Protein AF-A0A522EC91-F1 (afdb_monomer_lite)

Foldseek 3Di:
DCVLVVDEAEAEQADPVVRHGDDLVVVLV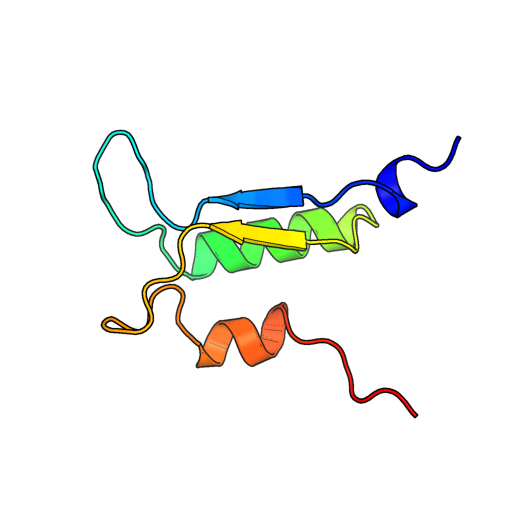VLVVCVVVVNLRYHYDDDDPVVCGVPVVSCCVRPDDDDDD

Secondary structure (DSSP, 8-state):
--GGGS--EEE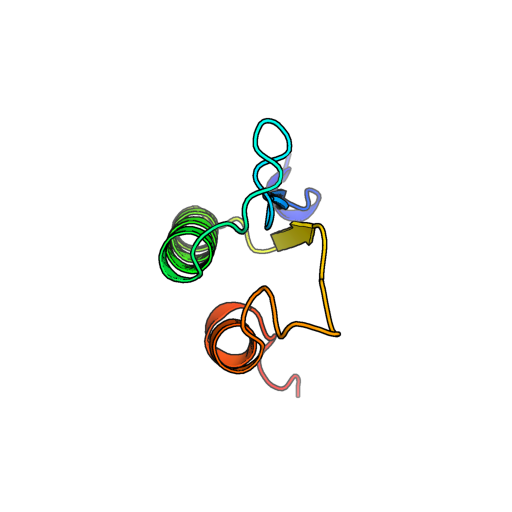ESEETTTTEEPPHHHHHHHHHHHHHTT---EEEE--BGGGTBS-HHHHHHHTSPPPP-

Structure (mmCIF, N/CA/C/O backbone):
data_AF-A0A522EC91-F1
#
_entry.id   AF-A0A522EC91-F1
#
loop_
_atom_site.group_PDB
_atom_site.id
_atom_site.type_symbol
_atom_site.label_atom_id
_atom_site.label_alt_id
_atom_site.label_comp_id
_atom_site.label_asym_id
_atom_site.label_entity_id
_atom_site.label_seq_id
_atom_site.pdbx_PDB_ins_code
_atom_site.Cartn_x
_atom_site.Cartn_y
_atom_site.Cartn_z
_atom_site.occupancy
_atom_site.B_iso_or_equiv
_atom_site.auth_seq_id
_atom_site.auth_comp_id
_atom_site.auth_asym_id
_atom_site.auth_atom_id
_atom_site.pdbx_PDB_model_num
ATOM 1 N N . PRO A 1 1 ? 7.312 7.981 -24.931 1.00 80.25 1 PRO A N 1
ATOM 2 C CA . PRO A 1 1 ? 7.462 6.506 -24.815 1.00 80.25 1 PRO A CA 1
ATOM 3 C C . PRO A 1 1 ? 7.865 6.122 -23.378 1.00 80.25 1 PRO A C 1
ATOM 5 O O . PRO A 1 1 ? 8.557 6.910 -22.738 1.00 80.25 1 PRO A O 1
ATOM 8 N N . GLY A 1 2 ? 7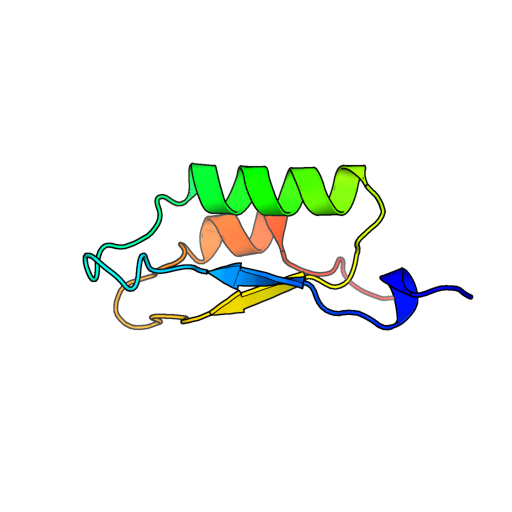.434 4.957 -22.870 1.00 91.75 2 GLY A N 1
ATOM 9 C CA . GLY A 1 2 ? 7.854 4.431 -21.556 1.00 91.75 2 GLY A CA 1
ATOM 10 C C . GLY A 1 2 ? 7.104 4.961 -20.325 1.00 91.75 2 GLY A C 1
ATOM 11 O O . GLY A 1 2 ? 7.718 5.082 -19.270 1.00 91.75 2 GLY A O 1
ATOM 12 N N . GLY A 1 3 ? 5.809 5.279 -20.442 1.00 94.75 3 GLY A N 1
ATOM 13 C CA . GLY A 1 3 ? 5.013 5.873 -19.353 1.00 94.75 3 GLY A CA 1
ATOM 14 C C . GLY A 1 3 ? 5.073 5.097 -18.032 1.00 94.75 3 GLY A C 1
ATOM 15 O O . GLY A 1 3 ? 5.365 5.689 -17.003 1.00 94.75 3 GLY A O 1
ATOM 16 N N . LEU A 1 4 ? 4.942 3.765 -18.069 1.00 94.94 4 LEU A N 1
ATOM 17 C CA . LEU A 1 4 ? 4.977 2.920 -16.863 1.00 94.94 4 LEU A CA 1
ATOM 18 C C . LEU A 1 4 ? 6.276 3.026 -16.046 1.00 94.94 4 LEU A C 1
ATOM 20 O O . LEU A 1 4 ? 6.247 2.783 -14.849 1.00 94.94 4 LEU A O 1
ATOM 24 N N . LYS A 1 5 ? 7.399 3.418 -16.665 1.00 95.06 5 LYS A N 1
ATOM 25 C CA . LYS A 1 5 ? 8.686 3.631 -15.971 1.00 95.06 5 LYS A CA 1
ATOM 26 C C . LYS A 1 5 ? 8.773 4.988 -15.262 1.00 95.06 5 LYS A C 1
ATOM 28 O O . LYS A 1 5 ? 9.772 5.287 -14.619 1.00 95.06 5 LYS A O 1
ATOM 33 N N . LYS A 1 6 ? 7.786 5.858 -15.481 1.00 96.56 6 LYS A N 1
ATOM 34 C CA . LYS A 1 6 ? 7.758 7.260 -15.040 1.00 96.56 6 LYS A CA 1
ATOM 35 C C . LYS A 1 6 ? 6.453 7.620 -14.326 1.00 96.56 6 LYS A C 1
ATOM 37 O O . LYS A 1 6 ? 6.218 8.792 -14.052 1.00 96.56 6 LYS A O 1
ATOM 42 N N . THR A 1 7 ? 5.603 6.635 -14.052 1.00 97.25 7 THR A N 1
ATOM 43 C CA . THR A 1 7 ? 4.300 6.817 -13.412 1.00 97.25 7 THR A CA 1
ATOM 44 C C . THR A 1 7 ? 4.250 5.976 -12.155 1.00 97.25 7 THR A C 1
ATOM 46 O O . THR A 1 7 ? 4.499 4.777 -12.224 1.00 97.25 7 THR A O 1
ATOM 49 N N . VAL A 1 8 ? 3.885 6.602 -11.037 1.00 97.94 8 VAL A N 1
ATOM 50 C CA . VAL A 1 8 ? 3.525 5.909 -9.798 1.00 97.94 8 VAL A CA 1
ATOM 51 C C . VAL A 1 8 ? 2.013 5.711 -9.784 1.00 97.94 8 VAL A C 1
ATOM 53 O O . VAL A 1 8 ? 1.263 6.667 -9.976 1.00 97.94 8 VAL A O 1
ATOM 56 N N . PHE A 1 9 ? 1.567 4.478 -9.566 1.00 98.25 9 PHE A N 1
ATOM 57 C CA . PHE A 1 9 ? 0.158 4.154 -9.362 1.00 98.25 9 PHE A CA 1
ATOM 58 C C . PHE A 1 9 ? -0.134 4.159 -7.864 1.00 98.25 9 PHE A C 1
ATOM 60 O O . PHE A 1 9 ? 0.252 3.234 -7.151 1.00 98.25 9 PHE A O 1
ATOM 67 N N . GLU A 1 10 ? -0.783 5.211 -7.379 1.00 98.44 10 GLU A N 1
ATOM 68 C CA . GLU A 1 10 ? -1.152 5.343 -5.971 1.00 98.44 10 GLU A CA 1
ATOM 69 C C . GLU A 1 10 ? -2.542 4.745 -5.724 1.00 98.44 10 GLU A C 1
ATOM 71 O O . GLU A 1 10 ? -3.550 5.226 -6.244 1.00 98.44 10 GLU A O 1
ATOM 76 N N . LEU A 1 11 ? -2.593 3.657 -4.956 1.00 98.38 11 LEU A N 1
ATOM 77 C CA . LEU A 1 11 ? -3.831 2.988 -4.569 1.00 98.38 11 LEU A CA 1
ATOM 78 C C . LEU A 1 11 ? -4.464 3.664 -3.352 1.00 98.38 11 LEU A C 1
ATOM 80 O O . LEU A 1 11 ? -3.787 4.174 -2.466 1.00 98.38 11 LEU A O 1
ATOM 84 N N . GLN A 1 12 ? -5.784 3.602 -3.248 1.00 98.56 12 GLN A N 1
ATOM 85 C CA . GLN A 1 12 ? -6.471 4.023 -2.031 1.00 98.56 12 GLN A CA 1
ATOM 86 C C . GLN A 1 12 ? -6.450 2.910 -0.971 1.00 98.56 12 GLN A C 1
ATOM 88 O O . GLN A 1 12 ? -6.716 1.750 -1.275 1.00 98.56 12 GLN A O 1
ATOM 93 N N . ALA A 1 13 ? -6.207 3.270 0.289 1.00 98.56 13 ALA A N 1
ATOM 94 C CA . ALA A 1 13 ? -6.311 2.378 1.454 1.00 98.56 13 ALA A CA 1
ATOM 95 C C . ALA A 1 13 ? -7.592 2.610 2.282 1.00 98.56 13 ALA A C 1
ATOM 97 O O . ALA A 1 13 ? -7.933 1.823 3.173 1.00 98.56 13 ALA A O 1
ATOM 98 N N . VAL A 1 14 ? -8.318 3.685 1.970 1.00 98.50 14 VAL A N 1
ATOM 99 C CA . VAL A 1 14 ? -9.596 4.073 2.572 1.00 98.50 14 VAL A CA 1
ATOM 100 C C . VAL A 1 14 ? -10.600 4.359 1.458 1.00 98.50 14 VAL A C 1
ATOM 102 O O . VAL A 1 14 ? -10.268 4.901 0.403 1.00 98.50 14 VAL A O 1
ATOM 105 N N . ASN A 1 15 ? -11.856 3.990 1.676 1.00 98.50 15 ASN A N 1
ATOM 106 C CA . ASN A 1 15 ? -12.965 4.467 0.867 1.00 98.50 15 ASN A CA 1
ATOM 107 C C . ASN A 1 15 ? -13.377 5.857 1.363 1.00 98.50 15 ASN A C 1
ATOM 109 O O . ASN A 1 15 ? -14.056 5.980 2.379 1.00 98.50 15 ASN A O 1
ATOM 113 N N . TRP A 1 16 ? -13.016 6.906 0.625 1.00 97.69 16 TRP A N 1
ATOM 114 C CA . TRP A 1 16 ? -13.299 8.288 1.026 1.00 97.69 16 TRP A CA 1
ATOM 115 C C . TRP A 1 16 ? -14.785 8.656 1.093 1.00 97.69 16 TRP A C 1
ATOM 117 O O . TRP A 1 16 ? -15.149 9.595 1.797 1.00 97.69 16 TRP A O 1
ATOM 127 N N . LYS A 1 17 ? -15.667 7.914 0.416 1.00 98.31 17 LYS A N 1
ATOM 128 C CA . LYS A 1 17 ? -17.113 8.171 0.483 1.00 98.31 17 LYS A CA 1
ATOM 129 C C . LYS A 1 17 ? -17.716 7.693 1.801 1.00 98.31 17 LYS A C 1
ATOM 131 O O . LYS A 1 17 ? -18.634 8.320 2.311 1.00 98.31 17 LYS A O 1
ATOM 136 N N . THR A 1 18 ? -17.214 6.580 2.336 1.00 98.31 18 THR A N 1
ATOM 137 C CA . THR A 1 18 ? -17.764 5.932 3.541 1.00 98.31 18 THR A CA 1
ATOM 138 C C . THR A 1 18 ? -16.850 6.038 4.758 1.00 98.31 18 THR A C 1
ATOM 140 O O . THR A 1 18 ? -17.240 5.625 5.848 1.00 98.31 18 THR A O 1
ATOM 143 N N . GLN A 1 19 ? -15.632 6.557 4.573 1.00 97.50 19 GLN A N 1
ATOM 144 C CA . GLN A 1 19 ? -14.556 6.596 5.568 1.00 97.50 19 GLN A CA 1
ATOM 145 C C . GLN A 1 19 ? -14.183 5.203 6.111 1.00 97.50 19 GLN A C 1
ATOM 147 O O . GLN A 1 19 ? -13.624 5.071 7.197 1.00 97.50 19 GLN A O 1
ATOM 152 N N . GLN A 1 20 ? -14.491 4.146 5.352 1.00 98.31 20 GLN A N 1
ATOM 153 C CA . GLN A 1 20 ? -14.191 2.767 5.731 1.00 98.31 20 GLN A CA 1
ATOM 154 C C . GLN A 1 20 ? -12.824 2.340 5.209 1.00 98.31 20 GLN A C 1
ATOM 156 O O . GLN A 1 20 ? -12.423 2.694 4.099 1.00 98.31 20 GLN A O 1
ATOM 161 N N . LYS A 1 21 ? -12.132 1.519 5.999 1.00 98.31 21 LYS A N 1
ATOM 162 C CA . LYS A 1 21 ? -10.888 0.862 5.594 1.00 98.31 21 LYS A CA 1
ATOM 163 C C . LYS A 1 21 ? -11.140 -0.024 4.377 1.00 98.31 21 LYS A C 1
ATOM 165 O O . LYS A 1 21 ? -12.138 -0.743 4.332 1.00 98.31 21 LYS A O 1
ATOM 170 N N . ILE A 1 22 ? -10.226 -0.009 3.412 1.00 98.50 22 ILE A N 1
ATOM 171 C CA . ILE A 1 22 ? -10.234 -1.023 2.359 1.00 98.50 22 ILE A CA 1
ATOM 172 C C . ILE A 1 22 ? -9.662 -2.312 2.944 1.00 98.50 22 ILE A C 1
ATOM 174 O O . ILE A 1 22 ? -8.627 -2.303 3.614 1.00 98.50 22 ILE A O 1
ATOM 178 N N . ALA A 1 23 ? -10.363 -3.422 2.716 1.00 97.94 23 ALA A N 1
ATOM 179 C CA . ALA A 1 23 ? -9.937 -4.729 3.189 1.00 97.94 23 ALA A CA 1
ATOM 180 C C . ALA A 1 23 ? -8.589 -5.110 2.562 1.00 97.94 23 ALA A C 1
ATOM 182 O O . ALA A 1 23 ? -8.394 -4.964 1.355 1.00 97.94 23 ALA A O 1
ATOM 183 N N . MET A 1 24 ? -7.677 -5.641 3.375 1.00 97.00 24 MET A N 1
ATOM 184 C CA . MET A 1 24 ? -6.317 -5.949 2.932 1.00 9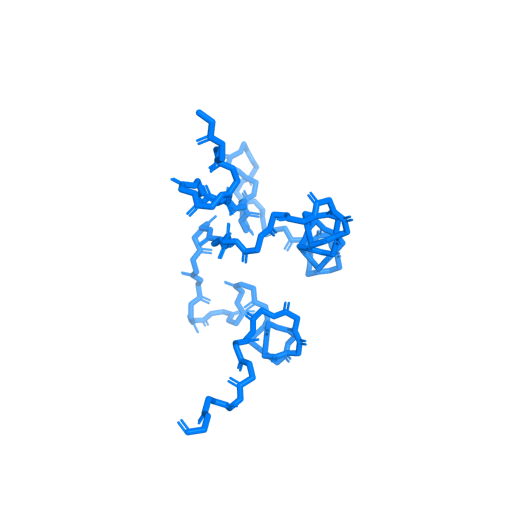7.00 24 MET A CA 1
ATOM 185 C C . MET A 1 24 ? -6.240 -6.870 1.695 1.00 97.00 24 MET A C 1
ATOM 187 O O . MET A 1 24 ? -5.435 -6.575 0.812 1.00 97.00 24 MET A O 1
ATOM 191 N N . PRO A 1 25 ? -7.095 -7.906 1.534 1.00 97.81 25 PRO A N 1
ATOM 192 C CA . PRO A 1 25 ? -7.104 -8.715 0.312 1.00 97.81 25 PRO A CA 1
ATOM 193 C C . PRO A 1 25 ? -7.324 -7.900 -0.970 1.00 97.81 25 PRO A C 1
ATOM 195 O O . PRO A 1 25 ? -6.665 -8.152 -1.972 1.00 97.81 25 PRO A O 1
ATOM 198 N N . VAL A 1 26 ? -8.170 -6.865 -0.924 1.00 98.38 26 VAL A N 1
ATOM 199 C CA . VAL A 1 26 ? -8.434 -5.992 -2.081 1.00 98.38 26 VAL A CA 1
ATOM 200 C C . VAL A 1 26 ? -7.190 -5.185 -2.449 1.00 98.38 26 VAL A C 1
ATOM 202 O O . VAL A 1 26 ? -6.859 -5.058 -3.626 1.00 98.38 26 VAL A O 1
ATOM 205 N N . IL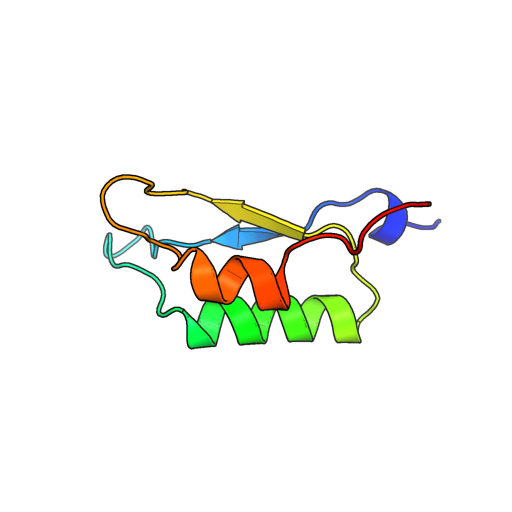E A 1 27 ? -6.473 -4.668 -1.447 1.00 98.12 27 ILE A N 1
ATOM 206 C CA . ILE A 1 27 ? -5.224 -3.923 -1.656 1.00 98.12 27 ILE A CA 1
ATOM 207 C C . ILE A 1 27 ? -4.180 -4.833 -2.319 1.00 98.12 27 ILE A C 1
ATOM 209 O O . ILE A 1 27 ? -3.560 -4.446 -3.311 1.00 98.12 27 ILE A O 1
ATOM 213 N N . ILE A 1 28 ? -4.023 -6.063 -1.818 1.00 97.56 28 ILE A N 1
ATOM 214 C CA . ILE A 1 28 ? -3.074 -7.048 -2.361 1.00 97.56 28 ILE A CA 1
ATOM 215 C C . ILE A 1 28 ? -3.429 -7.421 -3.804 1.00 97.56 28 ILE A C 1
ATOM 217 O O . ILE A 1 28 ? -2.549 -7.426 -4.666 1.00 97.56 28 ILE A O 1
ATOM 221 N N . GLU A 1 29 ? -4.701 -7.700 -4.092 1.00 98.06 29 GLU A N 1
ATOM 222 C CA . GLU A 1 29 ? -5.157 -8.046 -5.442 1.00 98.06 29 GLU A CA 1
ATOM 223 C C . GLU A 1 29 ? -4.894 -6.916 -6.445 1.00 98.06 29 GLU A C 1
ATOM 225 O O . GLU A 1 29 ? -4.434 -7.172 -7.560 1.00 98.06 29 GLU A O 1
ATOM 230 N N . GLN A 1 30 ? -5.100 -5.657 -6.047 1.00 98.12 30 GLN A N 1
ATOM 231 C CA . GLN A 1 30 ? -4.793 -4.498 -6.889 1.00 98.12 30 GLN A CA 1
ATOM 232 C C . GLN A 1 30 ? -3.289 -4.340 -7.141 1.00 98.12 30 GLN A C 1
ATOM 234 O O . GLN A 1 30 ? -2.878 -4.113 -8.282 1.00 98.12 30 GLN A O 1
ATOM 239 N N . MET A 1 31 ? -2.452 -4.510 -6.111 1.00 97.38 31 MET A N 1
ATOM 240 C CA . MET A 1 31 ? -0.993 -4.509 -6.276 1.00 97.38 31 MET A CA 1
ATOM 241 C C . MET A 1 31 ? -0.539 -5.626 -7.225 1.00 97.38 31 MET A C 1
ATOM 243 O O . MET A 1 31 ? 0.273 -5.390 -8.121 1.00 97.38 31 MET A O 1
ATOM 247 N N . ALA A 1 32 ? -1.083 -6.836 -7.065 1.00 96.31 32 ALA A N 1
ATOM 248 C CA . ALA A 1 32 ? -0.778 -7.978 -7.920 1.00 96.31 32 ALA A CA 1
ATOM 249 C C . ALA A 1 32 ? -1.209 -7.737 -9.376 1.00 96.31 32 ALA A C 1
ATOM 251 O O . ALA A 1 32 ? -0.456 -8.052 -10.300 1.00 96.31 32 ALA A O 1
ATOM 252 N N . LEU A 1 33 ? -2.378 -7.127 -9.588 1.00 97.94 33 LEU A N 1
ATOM 253 C CA . LEU A 1 33 ? -2.870 -6.753 -10.912 1.00 97.94 33 LEU A CA 1
ATOM 254 C C . LEU A 1 33 ? -1.924 -5.763 -11.605 1.00 97.94 33 LEU A C 1
ATOM 256 O O . LEU A 1 33 ? -1.521 -5.997 -12.743 1.00 97.94 33 LEU A O 1
ATOM 260 N N . LEU A 1 34 ? -1.516 -4.693 -10.918 1.00 97.12 34 LEU A N 1
ATOM 261 C CA . LEU A 1 34 ? -0.572 -3.710 -11.462 1.00 97.12 34 LEU A CA 1
ATOM 262 C C . LEU A 1 34 ? 0.768 -4.360 -11.840 1.00 97.12 34 LEU A C 1
ATOM 264 O O . LEU A 1 34 ? 1.257 -4.172 -12.958 1.00 97.12 34 LEU A O 1
ATOM 268 N N . LYS A 1 35 ? 1.314 -5.207 -10.959 1.00 95.06 35 LYS A N 1
ATOM 269 C CA . LYS A 1 35 ? 2.555 -5.952 -11.219 1.00 95.06 35 LYS A CA 1
ATOM 270 C C . LYS A 1 35 ? 2.430 -6.890 -12.421 1.00 95.06 35 LYS A C 1
ATOM 272 O O . LYS A 1 35 ? 3.332 -6.918 -13.257 1.00 95.06 35 LYS A O 1
ATOM 277 N N . LYS A 1 36 ? 1.302 -7.601 -12.556 1.00 96.75 36 LYS A N 1
ATOM 278 C CA . LYS A 1 36 ? 1.000 -8.472 -13.710 1.00 96.75 36 LYS A CA 1
ATOM 279 C C . LYS A 1 36 ? 1.017 -7.704 -15.037 1.00 96.75 36 LYS A C 1
ATOM 281 O O . LYS A 1 36 ? 1.374 -8.272 -16.062 1.00 96.75 36 LYS A O 1
ATOM 286 N N . HIS A 1 37 ? 0.678 -6.416 -15.011 1.00 96.56 37 HIS A N 1
ATOM 287 C CA . HIS A 1 37 ? 0.712 -5.519 -16.169 1.00 96.56 37 HIS A CA 1
ATOM 288 C C . HIS A 1 37 ? 2.001 -4.684 -16.273 1.00 96.56 37 HIS A C 1
ATOM 290 O O . HIS A 1 37 ? 2.030 -3.674 -16.974 1.00 96.56 37 HIS A O 1
ATOM 296 N N . HIS A 1 38 ? 3.083 -5.112 -15.615 1.00 94.75 38 HIS A N 1
ATOM 297 C CA . HIS A 1 38 ? 4.400 -4.466 -15.647 1.00 94.75 38 HIS A CA 1
ATOM 298 C C . HIS A 1 38 ? 4.441 -3.035 -15.072 1.00 94.75 38 HIS A C 1
ATOM 300 O O . HIS A 1 38 ? 5.407 -2.305 -15.304 1.00 94.75 38 HIS A O 1
ATOM 306 N N . ALA A 1 39 ? 3.438 -2.630 -14.288 1.00 96.25 39 ALA A N 1
ATOM 307 C CA . ALA A 1 39 ? 3.475 -1.394 -13.513 1.00 96.25 39 ALA A CA 1
ATOM 308 C C . ALA A 1 39 ? 4.180 -1.660 -12.171 1.00 96.25 39 ALA A C 1
ATOM 310 O O . ALA A 1 39 ? 3.598 -2.224 -11.247 1.00 96.25 39 ALA A O 1
ATOM 311 N N . GLN A 1 40 ? 5.464 -1.303 -12.087 1.00 92.81 40 GLN A N 1
ATOM 312 C CA . GLN A 1 40 ? 6.312 -1.618 -10.926 1.00 92.81 40 GLN A CA 1
ATOM 313 C C . GLN A 1 40 ? 6.279 -0.548 -9.829 1.00 92.81 40 GLN A C 1
ATOM 315 O O . GLN A 1 40 ? 6.510 -0.855 -8.664 1.00 92.81 40 GLN A O 1
ATOM 320 N N . HIS A 1 41 ? 5.996 0.702 -10.194 1.00 96.25 41 HIS A N 1
ATOM 321 C CA . HIS A 1 41 ? 6.002 1.835 -9.276 1.00 96.25 41 HIS A CA 1
ATOM 322 C C . HIS A 1 41 ? 4.599 1.988 -8.684 1.00 96.25 41 HIS A C 1
ATOM 324 O O . HIS A 1 41 ? 3.691 2.505 -9.336 1.00 96.25 41 HIS A O 1
ATOM 330 N N . ILE A 1 42 ? 4.411 1.489 -7.467 1.00 97.50 42 ILE A N 1
ATOM 331 C CA . ILE A 1 42 ? 3.116 1.463 -6.782 1.00 97.50 42 ILE A CA 1
ATOM 332 C C . ILE A 1 42 ? 3.272 2.185 -5.445 1.00 97.50 42 ILE A C 1
ATOM 334 O O . ILE A 1 42 ? 4.289 2.028 -4.775 1.00 97.50 42 ILE A O 1
ATOM 338 N N . GLY A 1 43 ? 2.268 2.967 -5.065 1.00 97.81 43 GLY A N 1
ATOM 339 C CA . GLY A 1 43 ? 2.125 3.561 -3.736 1.00 97.81 43 GLY A CA 1
ATOM 340 C C . GLY A 1 43 ? 0.727 3.308 -3.183 1.00 97.81 43 GLY A C 1
ATOM 341 O O . GLY A 1 43 ? -0.119 2.727 -3.868 1.00 97.81 43 GLY A O 1
ATOM 342 N N . TYR A 1 44 ? 0.466 3.749 -1.957 1.00 98.06 44 TYR A N 1
ATOM 343 C CA . TYR A 1 44 ? -0.881 3.747 -1.396 1.00 98.06 44 TYR A CA 1
ATOM 344 C C . TYR A 1 44 ? -1.106 4.939 -0.456 1.00 98.06 44 TYR A C 1
ATOM 346 O O . TYR A 1 44 ? -0.159 5.428 0.155 1.00 98.06 44 TYR A O 1
ATOM 354 N N . TYR A 1 45 ? -2.362 5.377 -0.315 1.00 98.38 45 TYR A N 1
ATOM 355 C CA . TYR A 1 45 ? -2.752 6.460 0.593 1.00 98.38 45 TYR A CA 1
ATOM 356 C C . TYR A 1 45 ? -4.185 6.296 1.149 1.00 98.38 45 TYR A C 1
ATOM 358 O O . TYR A 1 45 ? -5.092 5.894 0.409 1.00 98.38 45 TYR A O 1
ATOM 366 N N . PRO A 1 46 ? -4.450 6.635 2.428 1.00 98.25 46 PRO A N 1
ATOM 367 C CA . PRO A 1 46 ? -3.489 7.009 3.468 1.00 98.25 46 PRO A CA 1
ATOM 368 C C . PRO A 1 46 ? -2.908 5.783 4.186 1.00 98.25 46 PRO A C 1
ATOM 370 O O . PRO A 1 46 ? -3.485 4.699 4.147 1.00 98.25 46 PRO A O 1
ATOM 373 N N . ASP A 1 47 ? -1.804 5.981 4.902 1.00 98.12 47 ASP A N 1
ATOM 374 C CA . ASP A 1 47 ? -1.299 5.021 5.885 1.00 98.12 47 ASP A CA 1
ATOM 375 C C . ASP A 1 47 ? -1.774 5.419 7.289 1.00 98.12 47 ASP A C 1
ATOM 377 O O . ASP A 1 47 ? -1.662 6.580 7.688 1.00 98.12 47 ASP A O 1
ATOM 381 N N . ASN A 1 48 ? -2.334 4.474 8.040 1.00 97.88 48 ASN A N 1
ATOM 382 C CA . ASN A 1 48 ? -2.747 4.678 9.425 1.00 97.88 48 ASN A CA 1
ATOM 383 C C . ASN A 1 48 ? -1.940 3.766 10.350 1.00 97.88 48 ASN A C 1
ATOM 385 O O . ASN A 1 48 ? -2.399 2.701 10.780 1.00 97.88 48 ASN A O 1
ATOM 389 N N . VAL A 1 49 ? -0.743 4.243 10.692 1.00 97.00 49 VAL A N 1
ATOM 390 C CA . VAL A 1 49 ? 0.222 3.555 11.562 1.00 97.00 49 VAL A CA 1
ATOM 391 C C . VAL A 1 49 ? -0.328 3.220 12.951 1.00 97.00 49 VAL A C 1
ATOM 393 O O . VAL A 1 49 ? 0.077 2.229 13.548 1.00 97.00 49 VAL A O 1
ATOM 396 N N . PHE A 1 50 ? -1.282 4.000 13.469 1.00 97.69 50 PHE A N 1
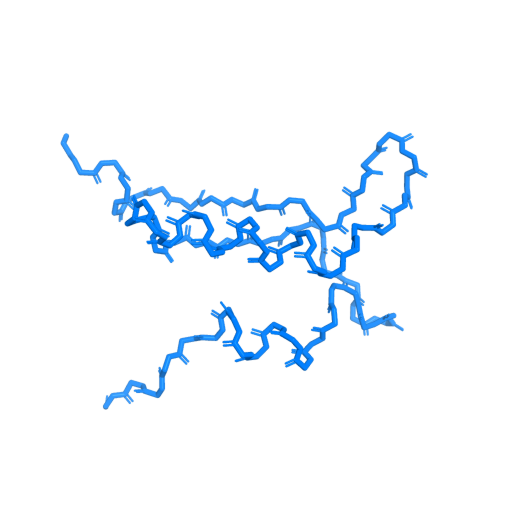ATOM 397 C CA . PHE A 1 50 ? -1.860 3.778 14.800 1.00 97.69 50 PHE A CA 1
ATOM 398 C C . PHE A 1 50 ? -2.848 2.608 14.837 1.00 97.69 50 PHE A C 1
ATOM 400 O O . PHE A 1 50 ? -3.227 2.157 15.915 1.00 97.69 50 PHE A O 1
ATOM 407 N N . GLN A 1 51 ? -3.301 2.141 13.672 1.00 97.38 51 GLN A N 1
ATOM 408 C CA . GLN A 1 51 ? -4.309 1.090 13.555 1.00 97.38 51 GLN A CA 1
ATOM 409 C C . GLN A 1 51 ? -3.877 -0.081 12.667 1.00 97.38 51 GLN A C 1
ATOM 411 O O . GLN A 1 51 ? -4.747 -0.867 12.283 1.00 97.38 51 GLN A O 1
ATOM 416 N N . ASP A 1 52 ? -2.588 -0.170 12.322 1.00 97.31 52 ASP A N 1
ATOM 417 C CA . ASP A 1 52 ? -2.032 -1.200 11.431 1.00 97.31 52 ASP A CA 1
ATOM 418 C C . ASP A 1 52 ? -2.872 -1.358 10.147 1.00 97.31 52 ASP A C 1
ATOM 420 O O . ASP A 1 52 ? -3.336 -2.445 9.795 1.00 97.31 52 ASP A O 1
ATOM 424 N N . GLN A 1 53 ? -3.171 -0.225 9.498 1.00 97.56 53 GLN A N 1
ATOM 425 C CA . GLN A 1 53 ? -3.995 -0.171 8.293 1.00 97.56 53 GLN A CA 1
ATOM 426 C C . GLN A 1 53 ? -3.318 0.677 7.204 1.00 97.56 53 GLN A C 1
ATOM 428 O O . GLN A 1 53 ? -3.237 1.895 7.373 1.00 97.56 53 GLN A O 1
ATOM 433 N N . PRO A 1 54 ? -2.984 0.088 6.044 1.00 97.69 54 PRO A N 1
ATOM 434 C CA . PRO A 1 54 ? -3.070 -1.342 5.731 1.00 97.69 54 PRO A CA 1
ATOM 435 C C . PRO A 1 54 ? -2.134 -2.193 6.606 1.00 97.69 54 PRO A C 1
ATOM 437 O O . PRO A 1 54 ? -1.135 -1.692 7.109 1.00 97.69 54 PRO A O 1
ATOM 440 N N . ARG A 1 55 ? -2.456 -3.481 6.791 1.00 97.38 55 ARG A N 1
ATOM 441 C CA . ARG A 1 55 ? -1.712 -4.361 7.708 1.00 97.38 55 ARG A CA 1
ATOM 442 C C . ARG A 1 55 ? -0.251 -4.503 7.275 1.00 97.38 55 ARG A C 1
ATOM 444 O O . ARG A 1 55 ? 0.026 -5.086 6.223 1.00 97.38 55 ARG A O 1
ATOM 451 N N . LEU A 1 56 ? 0.684 -4.057 8.114 1.00 96.19 56 LEU A N 1
ATOM 452 C CA . LEU A 1 56 ? 2.113 -3.977 7.793 1.00 96.19 56 LEU A CA 1
ATOM 453 C C . LEU A 1 56 ? 2.699 -5.333 7.393 1.00 96.19 56 LEU A C 1
ATOM 455 O O . LEU A 1 56 ? 3.434 -5.429 6.412 1.00 96.19 56 LEU A O 1
ATOM 459 N N . LYS A 1 57 ? 2.340 -6.397 8.120 1.00 95.56 57 LYS A N 1
ATOM 460 C CA . LYS A 1 57 ? 2.833 -7.756 7.844 1.00 95.56 57 LYS A CA 1
ATOM 461 C C . LYS A 1 57 ? 2.509 -8.219 6.419 1.00 95.56 57 LYS A C 1
ATOM 463 O O . LYS A 1 57 ? 3.319 -8.900 5.798 1.00 95.56 57 LYS A O 1
ATOM 468 N N . ASP A 1 58 ? 1.345 -7.838 5.898 1.00 95.38 58 ASP A N 1
ATOM 469 C CA . ASP A 1 58 ? 0.937 -8.203 4.540 1.00 95.38 58 ASP A CA 1
ATOM 470 C C . ASP A 1 58 ? 1.619 -7.319 3.495 1.00 95.38 58 ASP A C 1
ATOM 472 O O . ASP A 1 58 ? 2.025 -7.811 2.439 1.00 95.38 58 ASP A O 1
ATOM 476 N N . LEU A 1 59 ? 1.784 -6.025 3.795 1.00 94.81 59 LEU A N 1
ATOM 477 C CA . LEU A 1 59 ? 2.539 -5.102 2.949 1.00 94.81 59 LEU A CA 1
ATOM 478 C C . LEU A 1 59 ? 3.992 -5.558 2.792 1.00 94.81 59 LEU A C 1
ATOM 480 O O . LEU A 1 59 ? 4.505 -5.563 1.679 1.00 94.81 59 LEU A O 1
ATOM 484 N N . GLN A 1 60 ? 4.642 -6.031 3.856 1.00 93.62 60 GLN A N 1
ATOM 485 C CA . GLN A 1 60 ? 6.024 -6.514 3.780 1.00 93.62 60 GLN A CA 1
ATOM 486 C C . GLN A 1 60 ? 6.219 -7.653 2.767 1.00 93.62 60 GLN A C 1
ATOM 488 O O . GLN A 1 60 ? 7.283 -7.764 2.168 1.00 93.62 60 GLN A O 1
ATOM 493 N N . GLN A 1 61 ? 5.193 -8.477 2.547 1.00 92.25 61 GLN A N 1
ATOM 494 C CA . GLN A 1 61 ? 5.241 -9.597 1.604 1.00 92.25 61 GLN A CA 1
ATOM 495 C C . GLN A 1 61 ? 4.953 -9.178 0.156 1.00 92.25 61 GLN A C 1
ATOM 497 O O . GLN A 1 61 ? 5.460 -9.796 -0.778 1.00 92.25 61 GLN A O 1
ATOM 502 N N . HIS A 1 62 ? 4.127 -8.146 -0.043 1.00 89.81 62 HIS A N 1
ATOM 503 C CA . HIS A 1 62 ? 3.578 -7.802 -1.360 1.00 89.81 62 HIS A CA 1
ATOM 504 C C . HIS A 1 62 ? 4.036 -6.447 -1.898 1.00 89.81 62 HIS A C 1
ATOM 506 O O . HIS A 1 62 ? 3.848 -6.189 -3.086 1.00 89.81 62 HIS A O 1
ATOM 512 N N . PHE A 1 63 ? 4.632 -5.590 -1.073 1.00 92.50 63 PHE A N 1
ATOM 513 C CA . PHE A 1 63 ? 4.982 -4.208 -1.406 1.00 92.50 63 PHE A CA 1
ATOM 514 C C . PHE A 1 63 ? 6.484 -3.929 -1.306 1.00 92.50 63 PHE A C 1
ATOM 516 O O . PHE A 1 63 ? 7.010 -3.208 -2.151 1.00 92.50 63 PHE A O 1
ATOM 523 N N . SER A 1 64 ? 7.172 -4.519 -0.322 1.00 90.12 64 SER A N 1
ATOM 524 C CA . SER A 1 64 ? 8.603 -4.291 -0.100 1.00 90.12 64 SER A CA 1
ATOM 525 C C . SER A 1 64 ? 9.450 -4.580 -1.335 1.00 90.12 64 SER A C 1
ATOM 527 O O . SER A 1 64 ? 9.193 -5.520 -2.095 1.00 90.12 64 SER A O 1
ATOM 529 N N . LEU A 1 65 ? 10.497 -3.776 -1.506 1.00 86.94 65 LEU A N 1
ATOM 530 C CA . LEU A 1 65 ? 11.568 -4.098 -2.436 1.00 86.94 65 LEU A CA 1
ATOM 531 C C . LEU A 1 65 ? 12.371 -5.286 -1.883 1.00 86.94 65 LEU A C 1
ATOM 533 O O . LEU A 1 65 ? 12.508 -5.403 -0.663 1.00 86.94 65 LEU A O 1
ATOM 537 N N . PRO A 1 66 ? 12.888 -6.169 -2.753 1.00 80.75 66 PRO A N 1
ATOM 538 C CA . PRO A 1 66 ? 13.874 -7.152 -2.329 1.00 80.75 66 PRO A CA 1
ATOM 539 C C . PRO A 1 66 ? 15.132 -6.439 -1.824 1.00 80.75 66 PRO A C 1
ATOM 541 O O . PRO A 1 66 ? 15.390 -5.295 -2.215 1.00 80.75 66 PRO A O 1
ATOM 544 N N . ASP A 1 67 ? 15.926 -7.131 -1.007 1.00 81.38 67 ASP A N 1
ATOM 545 C CA . ASP A 1 67 ? 17.258 -6.654 -0.641 1.00 81.38 67 ASP A CA 1
ATOM 546 C C . ASP A 1 67 ? 18.041 -6.345 -1.922 1.00 81.38 67 ASP A C 1
ATOM 548 O O . ASP A 1 67 ? 18.193 -7.193 -2.809 1.00 81.38 67 ASP A O 1
ATOM 552 N N . LEU A 1 68 ? 18.467 -5.090 -2.050 1.00 73.69 68 LEU A N 1
ATOM 553 C CA . LEU A 1 68 ? 19.320 -4.664 -3.148 1.00 73.69 68 LEU A CA 1
ATOM 554 C C . LEU A 1 68 ? 20.769 -5.046 -2.802 1.00 73.69 68 LEU A C 1
ATOM 556 O O . LEU A 1 68 ? 21.148 -4.917 -1.636 1.00 73.69 68 LEU A O 1
ATOM 560 N N . PRO A 1 69 ? 21.547 -5.545 -3.778 1.00 72.75 69 PRO A N 1
ATOM 561 C CA . PRO A 1 69 ? 22.948 -5.904 -3.572 1.00 72.75 69 PRO A CA 1
ATOM 562 C C . PRO A 1 69 ? 23.820 -4.705 -3.183 1.00 72.75 69 PRO A C 1
ATOM 564 O O . PRO A 1 69 ? 23.470 -3.560 -3.557 1.00 72.75 69 PRO A O 1
#

Radius of gyration: 12.96 Å; chains: 1; bounding box: 41×18×40 Å

pLDDT: mean 95.2, std 5.48, range [72.75, 98.56]

Sequence (69 aa):
PGGLKKTVFELQAVNWKTQQKIAMPVIIEQMALLKKHHAQHIGYYPDNVFQDQPRLKDLQQHFSLPDLP